Protein AF-A0A8J6ZQZ0-F1 (afdb_monomer)

Structure (mmCIF, N/CA/C/O backbone):
data_AF-A0A8J6ZQZ0-F1
#
_entry.id   AF-A0A8J6ZQZ0-F1
#
loop_
_atom_site.group_PDB
_atom_site.id
_atom_site.type_symbol
_atom_site.label_atom_id
_atom_site.label_alt_id
_atom_site.label_comp_id
_atom_site.label_asym_id
_atom_site.label_entity_id
_atom_site.label_seq_id
_atom_site.pdbx_PDB_ins_code
_atom_site.Cartn_x
_atom_site.Cartn_y
_atom_site.Cartn_z
_atom_site.occupancy
_atom_site.B_iso_or_equiv
_atom_site.auth_seq_id
_atom_site.auth_comp_id
_atom_site.auth_asym_id
_atom_site.auth_atom_id
_atom_site.pdbx_PDB_model_num
ATOM 1 N N . MET A 1 1 ? -43.007 4.436 -11.404 1.00 56.25 1 MET A N 1
ATOM 2 C CA . MET A 1 1 ? -41.575 4.526 -11.049 1.00 56.25 1 MET A CA 1
ATOM 3 C C . MET A 1 1 ? -40.938 3.211 -11.456 1.00 56.25 1 MET A C 1
ATOM 5 O O . MET A 1 1 ? -41.323 2.188 -10.909 1.00 56.25 1 MET A O 1
ATOM 9 N N . ILE A 1 2 ? -40.082 3.205 -12.479 1.00 55.28 2 ILE A N 1
ATOM 10 C CA . ILE A 1 2 ? -39.342 1.993 -12.856 1.00 55.28 2 ILE A CA 1
ATOM 11 C C . ILE A 1 2 ? -38.300 1.777 -11.750 1.00 55.28 2 ILE A C 1
ATOM 13 O O . ILE A 1 2 ? -37.573 2.728 -11.451 1.00 55.28 2 ILE A O 1
ATOM 17 N N . PRO A 1 3 ? -38.246 0.607 -11.090 1.00 63.19 3 PRO A N 1
ATOM 18 C CA . PRO A 1 3 ? -37.206 0.340 -10.110 1.00 63.19 3 PRO A CA 1
ATOM 19 C C . PRO A 1 3 ? -35.860 0.432 -10.827 1.00 63.19 3 PRO A C 1
ATOM 21 O O . PRO A 1 3 ? -35.603 -0.312 -11.770 1.00 63.19 3 PRO A O 1
ATOM 24 N N . VAL A 1 4 ? -35.033 1.397 -10.422 1.00 62.12 4 VAL A N 1
ATOM 25 C CA . VAL A 1 4 ? -33.680 1.548 -10.960 1.00 62.12 4 VAL A CA 1
ATOM 26 C C . VAL A 1 4 ? -32.935 0.251 -10.636 1.00 62.12 4 VAL A C 1
ATOM 28 O O . VAL A 1 4 ? -32.836 -0.077 -9.448 1.00 62.12 4 VAL A O 1
ATOM 31 N N . PRO A 1 5 ? -32.447 -0.509 -11.634 1.00 58.09 5 PRO A N 1
ATOM 32 C CA . PRO A 1 5 ? -31.690 -1.723 -11.377 1.00 58.09 5 PRO A CA 1
ATOM 33 C C . PRO A 1 5 ? -30.463 -1.346 -10.551 1.00 58.09 5 PRO A C 1
ATOM 35 O O . PRO A 1 5 ? -29.569 -0.651 -11.035 1.00 58.09 5 PRO A O 1
ATOM 38 N N . ARG A 1 6 ? -30.435 -1.737 -9.274 1.00 54.31 6 ARG A N 1
ATOM 39 C CA . ARG A 1 6 ? -29.227 -1.581 -8.470 1.00 54.31 6 ARG A CA 1
ATOM 40 C C . ARG A 1 6 ? -28.249 -2.621 -8.982 1.00 54.31 6 ARG A C 1
ATOM 42 O O . ARG A 1 6 ? -28.502 -3.815 -8.860 1.00 54.31 6 ARG A O 1
ATOM 49 N N . LEU A 1 7 ? -27.180 -2.151 -9.617 1.00 53.19 7 LEU A N 1
ATOM 50 C CA . LEU A 1 7 ? -26.048 -2.995 -9.952 1.00 53.19 7 LEU A CA 1
ATOM 51 C C . LEU A 1 7 ? -25.536 -3.558 -8.623 1.00 53.19 7 LEU A C 1
ATOM 53 O O . LEU A 1 7 ? -25.089 -2.793 -7.769 1.00 53.19 7 LEU A O 1
ATOM 57 N N . ASP A 1 8 ? -25.710 -4.862 -8.413 1.00 54.94 8 ASP A N 1
ATOM 58 C CA . ASP A 1 8 ? -25.235 -5.534 -7.210 1.00 54.94 8 ASP A CA 1
ATOM 59 C C . ASP A 1 8 ? -23.705 -5.565 -7.264 1.00 54.94 8 ASP A C 1
ATOM 61 O O . ASP A 1 8 ? -23.081 -6.404 -7.909 1.00 54.94 8 ASP A O 1
ATOM 65 N N . LEU A 1 9 ? -23.114 -4.527 -6.678 1.00 56.28 9 LEU A N 1
ATOM 66 C CA . LEU A 1 9 ? -21.677 -4.295 -6.610 1.00 56.28 9 LEU A CA 1
ATOM 67 C C . LEU A 1 9 ? -21.038 -5.085 -5.470 1.00 56.28 9 LEU A C 1
ATOM 69 O O . LEU A 1 9 ? -19.821 -4.992 -5.300 1.00 56.28 9 LEU A O 1
ATOM 73 N N . ALA A 1 10 ? -21.835 -5.831 -4.692 1.00 52.34 10 ALA A N 1
ATOM 74 C CA . ALA A 1 10 ? -21.324 -6.720 -3.671 1.00 52.34 10 ALA A CA 1
ATOM 75 C C . ALA A 1 10 ? -20.434 -7.762 -4.362 1.00 52.34 10 ALA A C 1
ATOM 77 O O . ALA A 1 10 ? -20.919 -8.589 -5.146 1.00 52.34 10 ALA A O 1
ATOM 78 N N . PRO A 1 11 ? -19.111 -7.745 -4.128 1.00 60.12 11 PRO A N 1
ATOM 79 C CA . PRO A 1 11 ? -18.298 -8.845 -4.587 1.00 60.12 11 PRO A CA 1
ATOM 80 C C . PRO A 1 11 ? -18.829 -10.093 -3.882 1.00 60.12 11 PRO A C 1
ATOM 82 O O . PRO A 1 11 ? -18.882 -10.136 -2.657 1.00 60.12 11 PRO A O 1
ATOM 85 N N . ASN A 1 12 ? -19.227 -11.115 -4.644 1.00 58.44 12 ASN A N 1
ATOM 86 C CA . ASN A 1 12 ? -19.644 -12.427 -4.131 1.00 58.44 12 ASN A CA 1
ATOM 87 C C . ASN A 1 12 ? -18.443 -13.187 -3.521 1.00 58.44 12 ASN A C 1
ATOM 89 O O . ASN A 1 12 ? -18.121 -14.320 -3.885 1.00 58.44 12 ASN A O 1
ATOM 93 N N . LEU A 1 13 ? -17.714 -12.531 -2.619 1.00 62.06 13 LEU A N 1
ATOM 94 C CA . LEU A 1 13 ? -16.529 -13.023 -1.955 1.00 62.06 13 LEU A CA 1
ATOM 95 C C . LEU A 1 13 ? -16.942 -13.577 -0.595 1.00 62.06 13 LEU A C 1
ATOM 97 O O . LEU A 1 13 ? -17.045 -12.862 0.393 1.00 62.06 13 LEU A O 1
ATOM 101 N N . LYS A 1 14 ? -17.159 -14.891 -0.542 1.00 62.16 14 LYS A N 1
ATOM 102 C CA . LYS A 1 14 ? -17.440 -15.615 0.71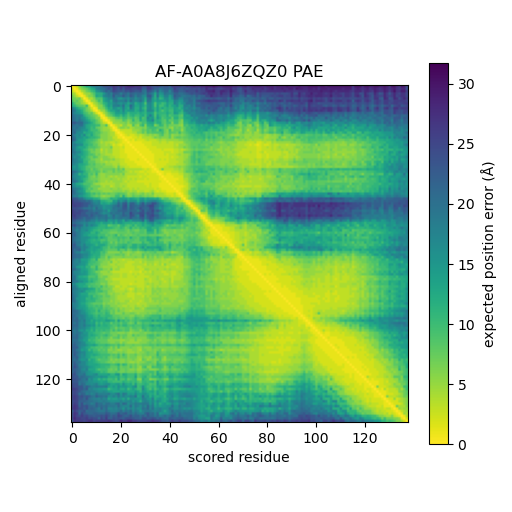0 1.00 62.16 14 LYS A CA 1
ATOM 103 C C . LYS A 1 14 ? -16.178 -15.895 1.541 1.00 62.16 14 LYS A C 1
ATOM 105 O O . LYS A 1 14 ? -16.240 -16.620 2.527 1.00 62.16 14 LYS A O 1
ATOM 110 N N . ARG A 1 15 ? -15.017 -15.396 1.104 1.00 66.38 15 ARG A N 1
ATOM 111 C CA . ARG A 1 15 ? -13.696 -15.717 1.656 1.00 66.38 15 ARG A CA 1
ATOM 112 C C . ARG A 1 15 ? -12.878 -14.446 1.843 1.00 66.38 15 ARG A C 1
ATOM 114 O O . ARG A 1 15 ? -12.900 -13.577 0.976 1.00 66.38 15 ARG A O 1
ATOM 121 N N . LEU A 1 16 ? -12.105 -14.405 2.925 1.00 65.56 16 LEU A N 1
ATOM 122 C CA . LEU A 1 16 ? -11.082 -13.390 3.171 1.00 65.56 16 LEU A CA 1
ATOM 123 C C . LEU A 1 16 ? -10.089 -13.320 1.996 1.00 65.56 16 LEU A C 1
ATOM 125 O O . LEU A 1 16 ? -9.684 -14.362 1.462 1.00 65.56 16 LEU A O 1
ATOM 129 N N . LEU A 1 17 ? -9.696 -12.106 1.592 1.00 71.62 17 LEU A N 1
ATOM 130 C CA . LEU A 1 17 ? -8.633 -11.893 0.603 1.00 71.62 17 LEU A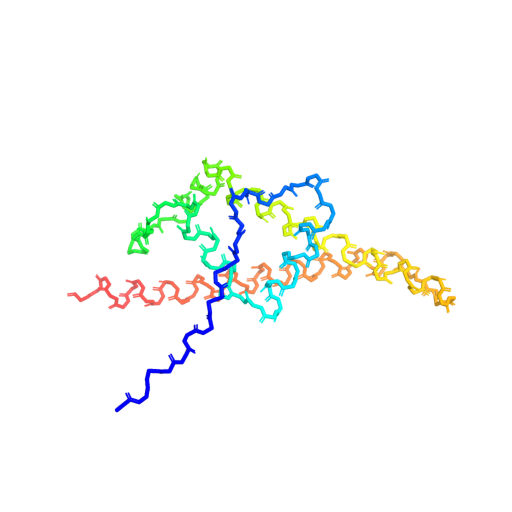 CA 1
ATOM 131 C C . LEU A 1 17 ? -7.345 -12.526 1.117 1.00 71.62 17 LEU A C 1
ATOM 133 O O . LEU A 1 17 ? -6.883 -12.145 2.182 1.00 71.62 17 LEU A O 1
ATOM 137 N N . SER A 1 18 ? -6.741 -13.459 0.382 1.00 77.75 18 SER A N 1
ATOM 138 C CA . SER A 1 18 ? -5.547 -14.170 0.848 1.00 77.75 18 SER A CA 1
ATOM 139 C C . SER A 1 18 ? -4.266 -13.404 0.516 1.00 77.75 18 SER A C 1
ATOM 141 O O . SER A 1 18 ? -4.063 -13.000 -0.625 1.00 77.75 18 SER A O 1
ATOM 143 N N . VAL A 1 19 ? -3.353 -13.273 1.486 1.00 72.62 19 VAL A N 1
ATOM 144 C CA . VAL A 1 19 ? -1.990 -12.737 1.256 1.00 72.62 19 VAL A CA 1
ATOM 145 C C . VAL A 1 19 ? -1.178 -13.653 0.332 1.00 72.62 19 VAL A C 1
ATOM 147 O O . VAL A 1 19 ? -0.272 -13.217 -0.357 1.00 72.62 19 VAL A O 1
ATOM 150 N N . TRP A 1 20 ? -1.508 -14.940 0.275 1.00 74.88 20 TRP A N 1
ATOM 151 C CA . TRP A 1 20 ? -0.733 -15.918 -0.491 1.00 74.88 20 TRP A CA 1
ATOM 152 C C . TRP A 1 20 ? -1.173 -16.050 -1.951 1.00 74.88 20 TRP A C 1
ATOM 154 O O . TRP A 1 20 ? -0.534 -16.762 -2.721 1.00 74.88 20 TRP A O 1
ATOM 164 N N . ASN A 1 21 ? -2.264 -15.389 -2.347 1.00 82.62 21 ASN A N 1
ATOM 165 C CA . ASN A 1 21 ? -2.797 -15.485 -3.700 1.00 82.62 21 ASN A CA 1
ATOM 166 C C . ASN A 1 21 ? -2.492 -14.206 -4.505 1.00 82.62 21 ASN A C 1
ATOM 168 O O . ASN A 1 21 ? -3.100 -13.170 -4.230 1.00 82.62 21 ASN A O 1
ATOM 172 N N . PRO A 1 22 ? -1.634 -14.257 -5.543 1.00 80.31 22 PRO A N 1
ATOM 173 C CA . PRO A 1 22 ? -1.277 -13.082 -6.343 1.00 80.31 22 PRO A CA 1
ATOM 174 C C . PRO A 1 22 ? -2.488 -12.433 -7.041 1.00 80.31 22 PRO A C 1
ATOM 176 O O . PRO A 1 22 ? -2.528 -11.215 -7.206 1.00 80.31 22 PRO A O 1
ATOM 179 N N . PHE A 1 23 ? -3.521 -13.208 -7.392 1.00 84.06 23 PHE A N 1
ATOM 180 C CA . PHE A 1 23 ? -4.738 -12.668 -8.011 1.00 84.06 23 PHE A CA 1
ATOM 181 C C . PHE A 1 23 ? -5.565 -11.796 -7.060 1.00 84.06 23 PHE A C 1
ATOM 183 O O . PHE A 1 23 ? -6.266 -10.890 -7.515 1.00 84.06 23 PHE A O 1
ATOM 190 N N . ASP A 1 24 ? -5.470 -12.033 -5.749 1.00 85.69 24 ASP A N 1
ATOM 191 C CA . ASP A 1 24 ? -6.191 -11.226 -4.762 1.00 85.69 24 ASP A CA 1
ATOM 192 C C . ASP A 1 24 ? -5.600 -9.807 -4.681 1.00 85.69 24 ASP A C 1
ATOM 194 O O . ASP A 1 24 ? -6.341 -8.850 -4.470 1.00 85.69 24 ASP A O 1
ATOM 198 N N . TYR A 1 25 ? -4.306 -9.637 -4.975 1.00 85.38 25 TYR A N 1
ATOM 199 C CA . TYR A 1 25 ? -3.665 -8.323 -5.089 1.00 85.38 25 TYR A CA 1
ATOM 200 C C . TYR A 1 25 ? -4.098 -7.555 -6.339 1.00 85.38 25 TYR A C 1
ATOM 202 O O . TYR A 1 25 ? -4.369 -6.359 -6.257 1.00 85.38 25 TYR A O 1
ATOM 210 N N . LEU A 1 26 ? -4.223 -8.232 -7.486 1.00 86.50 26 LEU A N 1
ATOM 211 C CA . LEU A 1 26 ? -4.762 -7.620 -8.708 1.00 86.50 26 LEU A CA 1
ATOM 212 C C . LEU A 1 26 ? -6.214 -7.180 -8.511 1.00 86.50 26 LEU A C 1
ATOM 214 O O . LEU A 1 26 ? -6.604 -6.096 -8.942 1.00 86.50 26 LEU A O 1
ATOM 218 N N . ARG A 1 27 ? -7.009 -8.000 -7.816 1.00 86.44 27 ARG A N 1
ATOM 219 C CA . ARG A 1 27 ? -8.383 -7.654 -7.448 1.00 86.44 27 ARG A CA 1
ATOM 220 C C . ARG A 1 27 ? -8.431 -6.468 -6.487 1.00 86.44 27 ARG A C 1
ATOM 222 O O . ARG A 1 27 ? -9.268 -5.594 -6.683 1.00 86.44 27 ARG A O 1
ATOM 229 N N . LEU A 1 28 ? -7.551 -6.418 -5.485 1.00 86.62 28 LEU A N 1
ATOM 230 C CA . LEU A 1 28 ? -7.469 -5.283 -4.564 1.00 86.62 28 LEU A CA 1
ATOM 231 C C . LEU A 1 28 ? -7.111 -3.995 -5.317 1.00 86.62 28 LEU A C 1
ATOM 233 O O . LEU A 1 28 ? -7.785 -2.984 -5.145 1.00 86.62 28 LEU A O 1
ATOM 237 N N . LEU A 1 29 ? -6.115 -4.054 -6.205 1.00 85.81 29 LEU A N 1
ATOM 238 C CA . LEU A 1 29 ? -5.743 -2.939 -7.076 1.00 85.81 29 LEU A CA 1
ATOM 239 C C . LEU A 1 29 ? -6.946 -2.480 -7.916 1.00 85.81 29 LEU A C 1
ATOM 241 O O . LEU A 1 29 ? -7.280 -1.298 -7.950 1.00 85.81 29 LEU A O 1
ATOM 245 N N . TYR A 1 30 ? -7.652 -3.427 -8.530 1.00 84.38 30 TYR A N 1
ATOM 246 C CA . TYR A 1 30 ? -8.859 -3.158 -9.305 1.00 84.38 30 TYR A CA 1
ATOM 247 C C . TYR A 1 30 ? -9.971 -2.502 -8.472 1.00 84.38 30 TYR A C 1
ATOM 249 O O . TYR A 1 30 ? -10.580 -1.531 -8.922 1.00 84.38 30 TYR A O 1
ATOM 257 N N . TRP A 1 31 ? -10.224 -2.976 -7.251 1.00 86.06 31 TRP A N 1
ATOM 258 C CA . TRP A 1 31 ? -11.204 -2.361 -6.354 1.00 86.06 31 TRP A CA 1
ATOM 259 C C . TRP A 1 31 ? -10.807 -0.946 -5.953 1.00 86.06 31 TRP A C 1
ATOM 261 O O . TRP A 1 31 ? -11.658 -0.065 -5.958 1.00 86.06 31 TRP A O 1
ATOM 271 N N . VAL A 1 32 ? -9.531 -0.695 -5.667 1.00 85.31 32 VAL A N 1
ATOM 272 C CA . VAL A 1 32 ? -9.059 0.645 -5.298 1.00 85.31 32 VAL A CA 1
ATOM 273 C C . VAL A 1 32 ? -9.275 1.653 -6.434 1.00 85.31 32 VAL A C 1
ATOM 275 O O . VAL A 1 32 ? -9.727 2.764 -6.168 1.00 85.31 32 VAL A O 1
ATOM 278 N N . PHE A 1 33 ? -9.006 1.275 -7.689 1.00 84.69 33 PHE A N 1
ATOM 279 C CA . PHE A 1 33 ? -9.088 2.206 -8.823 1.00 84.69 33 PHE A CA 1
ATOM 280 C C . PHE A 1 33 ? -10.469 2.305 -9.474 1.00 84.69 33 PHE A C 1
ATOM 282 O O . PHE A 1 33 ? -10.893 3.400 -9.836 1.00 84.69 33 PHE A O 1
ATOM 289 N N . PHE A 1 34 ? -11.170 1.185 -9.646 1.00 82.25 34 PHE A N 1
ATOM 290 C CA . PHE A 1 34 ? -12.389 1.133 -10.461 1.00 82.25 34 PHE A CA 1
ATOM 291 C C . PHE A 1 34 ? -13.659 0.949 -9.627 1.00 82.25 34 PHE A C 1
ATOM 293 O O . PHE A 1 34 ? -14.728 1.394 -10.038 1.00 82.25 34 PHE A O 1
ATOM 300 N N . PHE A 1 35 ? -13.559 0.319 -8.450 1.00 82.88 35 PHE A N 1
ATOM 301 C CA . PHE A 1 35 ? -14.718 -0.044 -7.626 1.00 82.88 35 PHE A CA 1
ATOM 302 C C . PHE A 1 35 ? -14.474 0.171 -6.124 1.00 82.88 35 PHE A C 1
ATOM 304 O O . PHE A 1 35 ? -14.537 -0.783 -5.342 1.00 82.88 35 PHE A O 1
ATOM 311 N N . PRO A 1 36 ? -14.253 1.422 -5.675 1.00 76.19 36 PRO A N 1
ATOM 312 C CA . PRO A 1 36 ? -13.932 1.709 -4.273 1.00 76.19 36 PRO A CA 1
ATOM 313 C C . PRO A 1 36 ? -15.070 1.325 -3.312 1.00 76.19 36 PRO A C 1
ATOM 315 O O . PRO A 1 36 ? -14.848 1.085 -2.126 1.00 76.19 36 PRO A O 1
ATOM 318 N N . GLN A 1 37 ? -16.299 1.223 -3.824 1.00 77.94 37 GLN A N 1
ATOM 319 C CA . GLN A 1 37 ? -17.467 0.766 -3.073 1.00 77.94 37 GLN A CA 1
ATOM 320 C C . GLN A 1 37 ? -17.357 -0.707 -2.648 1.00 77.94 37 GLN A C 1
ATOM 322 O O . GLN A 1 37 ? -17.805 -1.048 -1.557 1.00 77.94 37 GLN A O 1
ATOM 327 N N . ALA A 1 38 ? -16.705 -1.562 -3.446 1.00 81.62 38 ALA A N 1
ATOM 328 C CA . ALA A 1 38 ? -16.492 -2.970 -3.104 1.00 81.62 38 ALA A CA 1
ATOM 329 C C . ALA A 1 38 ? -15.517 -3.128 -1.930 1.00 81.62 38 ALA A C 1
ATOM 331 O O . ALA A 1 38 ? -15.712 -3.989 -1.076 1.00 81.62 38 ALA A O 1
ATOM 332 N N . LEU A 1 39 ? -14.502 -2.257 -1.854 1.00 78.56 39 LEU A N 1
ATOM 333 C CA . LEU A 1 39 ? -13.573 -2.225 -0.727 1.00 78.56 39 LEU A CA 1
ATOM 334 C C . LEU A 1 39 ? -14.291 -1.810 0.564 1.00 78.56 39 LEU A C 1
ATOM 336 O O . LEU A 1 39 ? -14.111 -2.461 1.587 1.00 78.56 39 LEU A O 1
ATOM 340 N N . ARG A 1 40 ? -15.144 -0.775 0.505 1.00 76.25 40 ARG A N 1
ATOM 341 C CA . ARG A 1 40 ? -15.960 -0.351 1.657 1.00 76.25 40 ARG A CA 1
ATOM 342 C C . ARG A 1 40 ? -16.913 -1.450 2.115 1.00 76.25 40 ARG A C 1
ATOM 344 O O . ARG A 1 40 ? -16.966 -1.731 3.302 1.00 76.25 40 ARG A O 1
ATOM 351 N N . TRP A 1 41 ? -17.603 -2.100 1.178 1.00 79.69 41 TRP A N 1
ATOM 352 C CA . TRP A 1 41 ? -18.485 -3.226 1.486 1.00 79.69 41 TRP A CA 1
ATOM 353 C C . TRP A 1 41 ? -17.728 -4.396 2.125 1.00 79.69 41 TRP A C 1
ATOM 355 O O . TRP A 1 41 ? -18.214 -4.988 3.083 1.00 79.69 41 TRP A O 1
ATOM 365 N N . TYR A 1 42 ? -16.531 -4.720 1.621 1.00 77.44 42 TYR A N 1
ATOM 366 C CA . TYR A 1 42 ? -15.698 -5.789 2.174 1.00 77.44 42 TYR A CA 1
ATOM 367 C C . TYR A 1 42 ? -15.267 -5.464 3.606 1.00 77.44 42 TYR A C 1
ATOM 369 O O . TYR A 1 42 ? -15.399 -6.305 4.487 1.00 77.44 42 TYR A O 1
ATOM 377 N N . VAL A 1 43 ? -14.791 -4.244 3.853 1.00 76.88 43 VAL A N 1
ATOM 378 C CA . VAL A 1 43 ? -14.426 -3.805 5.204 1.00 76.88 43 VAL A CA 1
ATOM 379 C C . VAL A 1 43 ? -15.643 -3.894 6.132 1.00 76.88 43 VAL A C 1
ATOM 381 O O . VAL A 1 43 ? -15.578 -4.610 7.118 1.00 76.88 43 VAL A O 1
ATOM 384 N N . ASP A 1 44 ? -16.785 -3.325 5.752 1.00 74.69 44 ASP A N 1
ATOM 385 C CA . ASP A 1 44 ? -18.007 -3.307 6.575 1.00 74.69 44 ASP A CA 1
ATOM 386 C C . ASP A 1 44 ? -18.573 -4.714 6.875 1.00 74.69 44 ASP A C 1
ATOM 388 O O . ASP A 1 44 ? -18.951 -5.033 8.004 1.00 74.69 44 ASP A O 1
ATOM 392 N N . THR A 1 45 ? -18.558 -5.609 5.882 1.00 72.62 45 THR A N 1
ATOM 393 C CA . THR A 1 45 ? -19.076 -6.985 6.013 1.00 72.62 45 THR A CA 1
ATOM 394 C C . THR A 1 45 ? -18.229 -7.845 6.949 1.00 72.62 45 THR A C 1
ATOM 396 O O . THR A 1 45 ? -18.750 -8.738 7.618 1.00 72.62 45 THR A O 1
ATOM 399 N N . PHE A 1 46 ? -16.918 -7.610 6.981 1.00 67.56 46 PHE A N 1
ATOM 400 C CA . PHE A 1 46 ? -15.970 -8.439 7.718 1.00 67.56 46 PHE A CA 1
ATOM 401 C C . PHE A 1 46 ? -15.491 -7.809 9.039 1.00 67.56 46 PHE A C 1
ATOM 403 O O . PHE A 1 46 ? -15.052 -8.541 9.923 1.00 67.56 46 PHE A O 1
ATOM 410 N N . GLU A 1 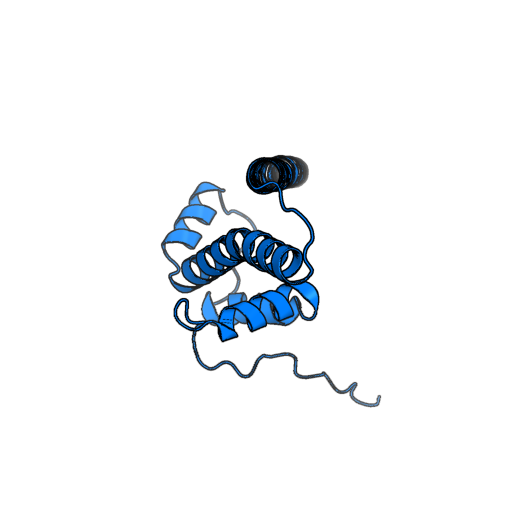47 ? -15.580 -6.487 9.191 1.00 63.72 47 GLU A N 1
ATOM 411 C CA . GLU A 1 47 ? -15.235 -5.737 10.411 1.00 63.72 47 GLU A CA 1
ATOM 412 C C . GLU A 1 47 ? -16.367 -5.766 11.451 1.00 63.72 47 GLU A C 1
ATOM 414 O O . GLU A 1 47 ? -16.122 -5.539 12.630 1.00 63.72 47 GLU A O 1
ATOM 419 N N . GLY A 1 48 ? -17.578 -6.165 11.043 1.00 54.94 48 GLY A N 1
ATOM 420 C CA . GLY A 1 48 ? -18.670 -6.447 11.966 1.00 54.94 48 GLY A CA 1
ATOM 421 C C . GLY A 1 48 ? -19.316 -5.186 12.532 1.00 54.94 48 GLY A C 1
ATOM 422 O O . GLY A 1 48 ? -19.274 -4.972 13.735 1.00 54.94 48 GLY A O 1
ATOM 423 N N . GLY A 1 49 ? -19.990 -4.423 11.665 1.00 56.00 49 GLY A N 1
ATOM 424 C CA . GLY A 1 49 ? -21.034 -3.464 12.034 1.00 56.00 49 GLY A CA 1
ATOM 425 C C . GLY A 1 49 ? -20.543 -2.129 12.602 1.00 56.00 49 GLY A C 1
ATOM 426 O O . GLY A 1 49 ? -19.981 -2.079 13.686 1.00 56.00 49 GLY A O 1
ATOM 427 N N . TYR A 1 50 ? -20.842 -1.052 11.863 1.00 53.56 50 TYR A N 1
ATOM 428 C CA . TYR A 1 50 ? -20.803 0.365 12.256 1.00 53.56 50 TYR A CA 1
ATOM 429 C C . TYR A 1 50 ? -19.862 0.702 13.419 1.00 53.56 50 TYR A C 1
ATOM 431 O O . TYR A 1 50 ? -20.268 0.823 14.576 1.00 53.56 50 TYR A O 1
ATOM 439 N N . ILE A 1 51 ? -18.605 0.968 13.070 1.00 53.94 51 ILE A N 1
ATOM 440 C CA . ILE A 1 51 ? -17.714 1.744 13.925 1.00 53.94 51 ILE A CA 1
ATOM 441 C C . ILE A 1 51 ? -18.399 3.089 14.192 1.00 53.94 51 ILE A C 1
ATOM 443 O O . ILE A 1 51 ? -18.606 3.882 13.273 1.00 53.94 51 ILE A O 1
ATOM 447 N N . SER A 1 52 ? -18.782 3.339 15.445 1.00 55.53 52 SER A N 1
ATOM 448 C CA . SER A 1 52 ? -19.232 4.657 15.887 1.00 55.53 52 SER A CA 1
ATOM 449 C C . SER A 1 52 ? -18.044 5.615 15.778 1.00 55.53 52 SER A C 1
ATOM 451 O O . SER A 1 52 ? -17.189 5.668 16.657 1.00 55.53 52 SER A O 1
ATOM 453 N N . GLU A 1 53 ? -17.954 6.345 14.662 1.00 56.47 53 GLU A N 1
ATOM 454 C CA . GLU A 1 53 ? -16.871 7.298 14.367 1.00 56.47 53 GLU A CA 1
ATOM 455 C C . GLU A 1 53 ? -16.803 8.478 15.357 1.00 56.47 53 GLU A C 1
ATOM 457 O O . GLU A 1 53 ? -15.860 9.264 15.300 1.00 56.47 53 GLU A O 1
ATOM 462 N N . GLY A 1 54 ? -17.777 8.605 16.265 1.00 57.19 54 GLY A N 1
ATOM 463 C CA . GLY A 1 54 ? -17.955 9.776 17.121 1.00 57.19 54 GLY A CA 1
ATOM 464 C C . GLY A 1 54 ? -16.878 10.005 18.185 1.00 57.19 54 GLY A C 1
ATOM 465 O O . GLY A 1 54 ? -16.692 11.150 18.579 1.00 57.19 54 GLY A O 1
ATOM 466 N N . GLU A 1 55 ? -16.156 8.974 18.645 1.00 57.06 55 GLU A N 1
ATOM 467 C CA . GLU A 1 55 ? -15.286 9.105 19.835 1.00 57.06 55 GLU A CA 1
ATOM 468 C C . GLU A 1 55 ? -13.948 8.344 19.759 1.00 57.06 55 GLU A C 1
ATOM 470 O O . GLU A 1 55 ? -13.260 8.210 20.766 1.00 57.06 55 GLU A O 1
ATOM 475 N N . MET A 1 56 ? -13.529 7.851 18.588 1.00 63.88 56 MET A N 1
ATOM 476 C CA . MET A 1 56 ? -12.320 7.018 18.508 1.00 63.88 56 MET A CA 1
ATOM 477 C C . MET A 1 56 ? -11.019 7.824 18.553 1.00 63.88 56 MET A C 1
ATOM 479 O O . MET A 1 56 ? -10.713 8.621 17.658 1.00 63.88 56 MET A O 1
ATOM 483 N N . ASN A 1 57 ? -10.186 7.536 19.549 1.00 73.94 57 ASN A N 1
ATOM 484 C CA . ASN A 1 57 ? -8.825 8.050 19.624 1.00 73.94 57 ASN A CA 1
ATOM 485 C C . ASN A 1 57 ? -7.943 7.370 18.555 1.00 73.94 57 ASN A C 1
ATOM 487 O O . ASN A 1 57 ? -8.121 6.199 18.217 1.00 73.94 57 ASN A O 1
ATOM 491 N N . TRP A 1 58 ? -6.935 8.068 18.023 1.00 64.50 58 TRP A N 1
ATOM 492 C CA . TRP A 1 58 ? -6.003 7.502 17.032 1.00 64.50 58 TRP A CA 1
ATOM 493 C C . TRP A 1 58 ? -5.321 6.216 17.528 1.00 64.50 58 TRP A C 1
ATOM 495 O O . TRP A 1 58 ? -5.035 5.317 16.738 1.00 64.50 58 TRP A O 1
ATOM 505 N N . ARG A 1 59 ? -5.108 6.103 18.845 1.00 75.25 59 ARG A N 1
ATOM 506 C CA . ARG A 1 59 ? -4.603 4.881 19.489 1.00 75.25 59 ARG A CA 1
ATOM 507 C C . ARG A 1 59 ? -5.582 3.714 19.381 1.00 75.25 59 ARG A C 1
ATOM 509 O O . ARG A 1 59 ? -5.167 2.630 18.998 1.00 75.25 59 ARG A O 1
ATOM 516 N N . GLU A 1 60 ? -6.865 3.956 19.621 1.00 74.75 60 GLU A N 1
ATOM 517 C CA . GLU A 1 60 ? -7.920 2.941 19.514 1.00 74.75 60 GLU A CA 1
ATOM 518 C C . GLU A 1 60 ? -8.101 2.497 18.059 1.00 74.75 60 GLU A C 1
ATOM 520 O O . GLU A 1 60 ? -8.247 1.308 17.795 1.00 74.75 60 GLU A O 1
ATOM 525 N N . ARG A 1 61 ? -7.965 3.414 17.085 1.00 73.38 61 ARG A N 1
ATOM 526 C CA . ARG A 1 61 ? -7.876 3.046 15.656 1.00 73.38 61 ARG A CA 1
ATOM 527 C C . ARG A 1 61 ? -6.728 2.074 15.374 1.00 73.38 61 ARG A C 1
ATOM 529 O O . ARG A 1 61 ? -6.921 1.124 14.620 1.00 73.38 61 ARG A O 1
ATOM 536 N N . TRP A 1 62 ? -5.547 2.298 15.951 1.00 72.19 62 TRP A N 1
ATOM 537 C CA . TRP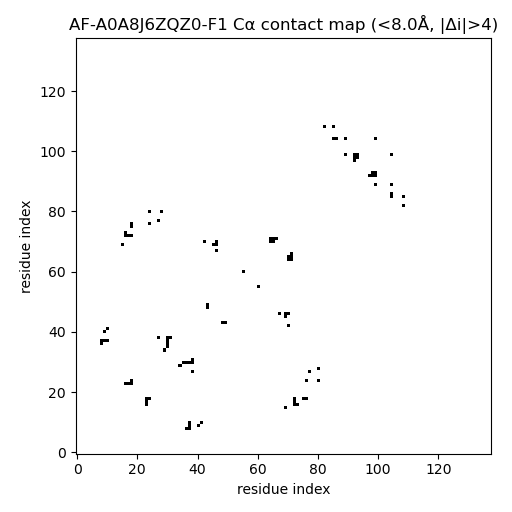 A 1 62 ? -4.413 1.376 15.803 1.00 72.19 62 TRP A CA 1
ATOM 538 C C . TRP A 1 62 ? -4.636 0.039 16.501 1.00 72.19 62 TRP A C 1
ATOM 540 O O . TRP A 1 62 ? -4.248 -0.999 15.967 1.00 72.19 62 TRP A O 1
ATOM 550 N N . GLU A 1 63 ? -5.261 0.048 17.672 1.00 76.00 63 GLU A N 1
ATOM 551 C CA . GLU A 1 63 ? -5.591 -1.172 18.406 1.00 76.00 63 GLU A CA 1
ATOM 552 C C . GLU A 1 63 ? -6.617 -2.014 17.643 1.00 76.00 63 GLU A C 1
ATOM 554 O O . GLU A 1 63 ? -6.388 -3.208 17.455 1.00 76.00 63 GLU A O 1
ATOM 559 N N . LEU A 1 64 ? -7.654 -1.393 17.075 1.00 71.75 64 LEU A N 1
ATOM 560 C CA . LEU A 1 64 ? -8.626 -2.056 16.200 1.00 71.75 64 LEU A CA 1
ATOM 561 C C . LEU A 1 64 ? -7.968 -2.621 14.936 1.00 71.75 64 LEU A C 1
ATOM 563 O O . LEU A 1 64 ? -8.211 -3.775 14.579 1.00 71.75 64 LEU A O 1
ATOM 567 N N . LEU A 1 65 ? -7.054 -1.865 14.317 1.00 71.94 65 LEU A N 1
ATOM 568 C CA . LEU A 1 65 ? -6.261 -2.336 13.176 1.00 71.94 65 LEU A CA 1
ATOM 569 C C . LEU A 1 65 ? -5.421 -3.577 13.511 1.00 71.94 65 LEU A C 1
ATOM 571 O O . LEU A 1 65 ? -5.261 -4.458 12.667 1.00 71.94 65 LEU A O 1
ATOM 575 N N . LEU A 1 66 ? -4.859 -3.654 14.720 1.00 69.69 66 LEU A N 1
ATOM 576 C CA . LEU A 1 66 ? -4.046 -4.791 15.164 1.00 69.69 66 LEU A CA 1
ATOM 577 C C . LEU A 1 66 ? -4.899 -5.994 15.588 1.00 69.69 66 LEU A C 1
ATOM 579 O O . LEU A 1 66 ? -4.496 -7.141 15.344 1.00 69.69 66 LEU A O 1
ATOM 583 N N . GLN A 1 67 ? -6.054 -5.729 16.200 1.00 73.50 67 GLN A N 1
ATOM 584 C CA . GLN A 1 67 ? -6.992 -6.718 16.724 1.00 73.50 67 GLN A CA 1
ATOM 585 C C . GLN A 1 67 ? -7.769 -7.412 15.597 1.00 73.50 67 GLN A C 1
ATOM 587 O O . GLN A 1 67 ? -7.948 -8.633 15.621 1.00 73.50 67 GLN A O 1
ATOM 592 N N . ASN A 1 68 ? -8.140 -6.668 14.553 1.00 73.75 68 ASN A N 1
ATOM 593 C CA . ASN A 1 68 ? -8.850 -7.196 13.397 1.00 73.75 68 ASN A CA 1
ATOM 594 C C . ASN A 1 68 ? -7.873 -7.808 12.388 1.00 73.75 68 ASN A C 1
ATOM 596 O O . ASN A 1 68 ? -7.254 -7.122 11.571 1.00 73.75 68 ASN A O 1
ATOM 600 N N . ALA A 1 69 ? -7.781 -9.141 12.384 1.00 72.56 69 ALA A N 1
ATOM 601 C CA . ALA A 1 69 ? -6.928 -9.883 11.452 1.00 72.56 69 ALA A CA 1
ATOM 602 C C . ALA A 1 69 ? -7.188 -9.524 9.973 1.00 72.56 69 ALA A C 1
ATOM 604 O O . ALA A 1 69 ? -6.263 -9.548 9.164 1.00 72.56 69 ALA A O 1
ATOM 605 N N . ILE A 1 70 ? -8.424 -9.148 9.639 1.00 73.94 70 ILE A N 1
ATOM 606 C CA . ILE A 1 70 ? -8.900 -8.862 8.281 1.00 73.94 70 ILE A CA 1
ATOM 607 C C . ILE A 1 70 ? -8.411 -7.494 7.795 1.00 73.94 70 ILE A C 1
ATOM 609 O O . ILE A 1 70 ? -7.890 -7.374 6.686 1.00 73.94 70 ILE A O 1
ATOM 613 N N . GLN A 1 71 ? -8.521 -6.473 8.644 1.00 77.62 71 GLN A N 1
ATOM 614 C CA . GLN A 1 71 ? -8.055 -5.119 8.350 1.00 77.62 71 GLN A CA 1
ATOM 615 C C . GLN A 1 71 ? -6.527 -5.076 8.294 1.00 77.62 71 GLN A C 1
ATOM 617 O O . GLN A 1 71 ? -5.949 -4.518 7.360 1.00 77.62 71 GLN A O 1
ATOM 622 N N . ARG A 1 72 ? -5.867 -5.778 9.222 1.00 77.44 72 ARG A N 1
ATOM 623 C CA . ARG A 1 72 ? -4.419 -5.999 9.198 1.00 77.44 72 ARG A CA 1
ATOM 624 C C . ARG A 1 72 ? -3.964 -6.672 7.902 1.00 77.44 72 ARG A C 1
ATOM 626 O O . ARG A 1 72 ? -2.960 -6.280 7.315 1.00 77.44 72 ARG A O 1
ATOM 633 N N . GLN A 1 73 ? -4.699 -7.683 7.447 1.00 82.31 73 GLN A N 1
ATOM 634 C CA . GLN A 1 73 ? -4.399 -8.408 6.216 1.00 82.31 73 GLN A CA 1
ATOM 635 C C . GLN A 1 73 ? -4.536 -7.520 4.976 1.00 82.31 73 GLN A C 1
ATOM 637 O O . GLN A 1 73 ? -3.616 -7.492 4.160 1.00 82.31 73 GLN A O 1
ATOM 642 N N . LEU A 1 74 ? -5.615 -6.742 4.870 1.00 83.69 74 LEU A N 1
ATOM 643 C CA . LEU A 1 74 ? -5.779 -5.741 3.810 1.00 83.69 74 LEU A CA 1
ATOM 644 C C . LEU A 1 74 ? -4.673 -4.683 3.838 1.00 83.69 74 LEU A C 1
ATOM 646 O O . LEU A 1 74 ? -4.145 -4.316 2.790 1.00 83.69 74 LEU A O 1
ATOM 650 N N . PHE A 1 75 ? -4.300 -4.211 5.028 1.00 84.00 75 PHE A N 1
ATOM 651 C CA . PHE A 1 75 ? -3.228 -3.237 5.204 1.00 84.00 75 PHE A CA 1
ATOM 652 C C . PHE A 1 75 ? -1.888 -3.781 4.696 1.00 84.00 75 PHE A C 1
ATOM 654 O O . PHE A 1 75 ? -1.220 -3.128 3.894 1.00 84.00 75 PHE A O 1
ATOM 661 N N . PHE A 1 76 ? -1.527 -5.010 5.079 1.00 85.38 76 PHE A N 1
ATOM 662 C CA . PHE A 1 76 ? -0.335 -5.670 4.546 1.00 85.38 76 PHE A CA 1
ATOM 663 C C . PHE A 1 76 ? -0.424 -5.900 3.037 1.00 85.38 76 PHE A C 1
ATOM 665 O O . PHE A 1 76 ? 0.572 -5.715 2.340 1.00 85.38 76 PHE A O 1
ATOM 672 N N . GLN A 1 77 ? -1.598 -6.254 2.508 1.00 86.69 77 GLN A N 1
ATOM 673 C CA . GLN A 1 77 ? -1.774 -6.404 1.065 1.00 86.69 77 GLN A CA 1
ATOM 674 C C . GLN A 1 77 ? -1.555 -5.086 0.31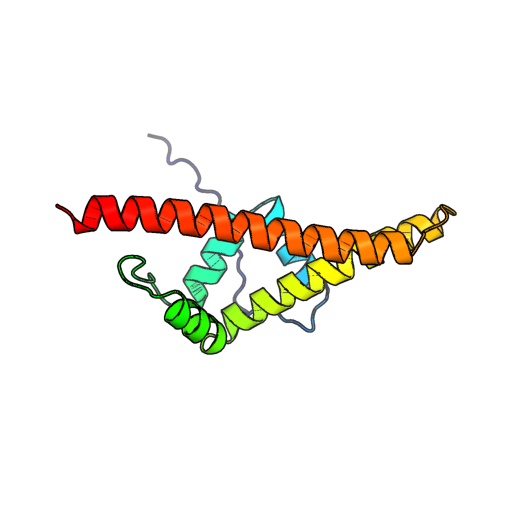6 1.00 86.69 77 GLN A C 1
ATOM 676 O O . GLN A 1 77 ? -0.872 -5.073 -0.710 1.00 86.69 77 GLN A O 1
ATOM 681 N N . GLY A 1 78 ? -2.075 -3.982 0.854 1.00 87.81 78 GLY A N 1
ATOM 682 C CA . GLY A 1 78 ? -1.841 -2.637 0.338 1.00 87.81 78 GLY A CA 1
ATOM 683 C C . GLY A 1 78 ? -0.364 -2.245 0.390 1.00 87.81 78 GLY A C 1
ATOM 684 O O . GLY A 1 78 ? 0.179 -1.801 -0.618 1.00 87.81 78 GLY A O 1
ATOM 685 N N . LEU A 1 79 ? 0.319 -2.476 1.517 1.00 87.19 79 LEU A N 1
ATOM 686 C CA . LEU A 1 79 ? 1.759 -2.212 1.646 1.00 87.19 79 LEU A CA 1
ATOM 687 C C . LEU A 1 79 ? 2.588 -3.001 0.632 1.00 87.19 79 LEU A C 1
ATOM 689 O O . LEU A 1 79 ? 3.455 -2.437 -0.035 1.00 87.19 79 LEU A O 1
ATOM 693 N N . VAL A 1 80 ? 2.304 -4.295 0.482 1.00 90.06 80 VAL A N 1
ATOM 694 C CA . VAL A 1 80 ? 2.983 -5.139 -0.507 1.00 90.06 80 VAL A CA 1
ATOM 695 C C . VAL A 1 80 ? 2.736 -4.604 -1.915 1.00 90.06 80 VAL A C 1
ATOM 697 O O . VAL A 1 80 ? 3.687 -4.489 -2.678 1.00 90.06 80 VAL A O 1
ATOM 700 N N . LEU A 1 81 ? 1.510 -4.198 -2.258 1.00 89.62 81 LEU A N 1
ATOM 701 C CA . LEU A 1 81 ? 1.225 -3.597 -3.565 1.00 89.62 81 LEU A CA 1
ATOM 702 C C . LEU A 1 81 ? 2.011 -2.315 -3.813 1.00 89.62 81 LEU A C 1
ATOM 704 O O . LEU A 1 81 ? 2.549 -2.147 -4.906 1.00 89.62 81 LEU A O 1
ATOM 708 N N . ILE A 1 82 ? 2.108 -1.436 -2.817 1.00 86.69 82 ILE A N 1
ATOM 709 C CA . ILE A 1 82 ? 2.859 -0.178 -2.926 1.00 86.69 82 ILE A CA 1
ATOM 710 C C . ILE A 1 82 ? 4.337 -0.448 -3.223 1.00 86.69 82 ILE A C 1
ATOM 712 O O . ILE A 1 82 ? 4.944 0.284 -3.998 1.00 86.69 82 ILE A O 1
ATOM 716 N N . LEU A 1 83 ? 4.911 -1.505 -2.646 1.00 89.06 83 LEU A N 1
ATOM 717 C CA . LEU A 1 83 ? 6.311 -1.863 -2.870 1.00 89.06 83 LEU A CA 1
ATOM 718 C C . LEU A 1 83 ? 6.526 -2.639 -4.173 1.00 89.06 83 LEU A C 1
ATOM 720 O O . LEU A 1 83 ? 7.489 -2.390 -4.893 1.00 89.06 83 LEU A O 1
ATOM 724 N N . VAL A 1 84 ? 5.628 -3.569 -4.494 1.00 90.50 84 VAL A N 1
ATOM 725 C CA . VAL A 1 84 ? 5.762 -4.459 -5.653 1.00 90.50 84 VAL A CA 1
ATOM 726 C C . VAL A 1 84 ? 5.473 -3.721 -6.957 1.00 90.50 84 VAL A C 1
ATOM 728 O O . VAL A 1 84 ? 6.203 -3.911 -7.922 1.00 90.50 84 VAL A O 1
ATOM 731 N N . THR A 1 85 ? 4.472 -2.837 -6.993 1.00 89.25 85 THR A N 1
ATOM 732 C CA . THR A 1 85 ? 4.074 -2.107 -8.211 1.00 89.25 85 THR A CA 1
ATOM 733 C C . THR A 1 85 ? 5.235 -1.364 -8.892 1.00 89.25 85 THR A C 1
ATOM 735 O O . THR A 1 85 ? 5.475 -1.623 -10.073 1.00 89.25 85 THR A O 1
ATOM 738 N N . PRO A 1 86 ? 5.997 -0.482 -8.213 1.00 90.38 86 PRO A N 1
ATOM 739 C CA . PRO A 1 86 ? 7.109 0.230 -8.844 1.00 90.38 86 PRO A CA 1
ATOM 740 C C . PRO A 1 86 ? 8.224 -0.718 -9.297 1.00 90.38 86 PRO A C 1
ATOM 742 O O . PRO A 1 86 ? 8.824 -0.482 -10.344 1.00 90.38 86 PRO A O 1
ATOM 745 N N . VAL A 1 87 ? 8.462 -1.820 -8.577 1.00 91.69 87 VAL A N 1
ATOM 746 C CA . VAL A 1 87 ? 9.433 -2.849 -8.982 1.00 91.69 87 VAL A CA 1
ATOM 747 C C . VAL A 1 87 ? 8.962 -3.568 -10.245 1.00 91.69 87 VAL A C 1
ATOM 749 O O . VAL A 1 87 ? 9.726 -3.692 -11.197 1.00 91.69 87 VAL A O 1
ATOM 752 N N . THR A 1 88 ? 7.699 -3.994 -10.305 1.00 90.50 88 THR A N 1
ATOM 753 C CA . THR A 1 88 ? 7.128 -4.654 -11.487 1.00 90.50 88 THR A CA 1
ATOM 754 C C . THR A 1 88 ? 7.163 -3.738 -12.709 1.00 90.50 88 THR A C 1
ATOM 756 O O . THR A 1 88 ? 7.593 -4.166 -13.777 1.00 90.50 88 THR A O 1
ATOM 759 N N . VAL A 1 89 ? 6.780 -2.470 -12.553 1.00 91.25 89 VAL A N 1
ATOM 760 C CA . VAL A 1 89 ? 6.845 -1.469 -13.630 1.00 91.25 89 VAL A CA 1
ATOM 761 C C . VAL A 1 89 ? 8.289 -1.250 -14.092 1.00 91.25 89 VAL A C 1
ATOM 763 O O . VAL A 1 89 ? 8.555 -1.230 -15.290 1.00 91.25 89 VAL A O 1
ATOM 766 N N . SER A 1 90 ? 9.235 -1.164 -13.156 1.00 91.62 90 SER A N 1
ATOM 767 C CA . SER A 1 90 ? 10.667 -1.038 -13.457 1.00 91.62 90 SER A CA 1
ATOM 768 C C . SER A 1 90 ? 11.203 -2.231 -14.251 1.00 91.62 90 SER A C 1
ATOM 770 O O . SER A 1 90 ? 11.925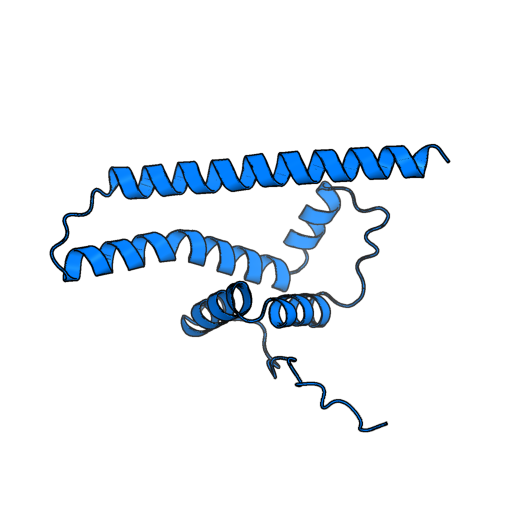 -2.056 -15.229 1.00 91.62 90 SER A O 1
ATOM 772 N N . LEU A 1 91 ? 10.809 -3.451 -13.888 1.00 92.06 91 LEU A N 1
ATOM 773 C CA . LEU A 1 91 ? 11.191 -4.652 -14.631 1.00 92.06 91 LEU A CA 1
ATOM 774 C C . LEU A 1 91 ? 10.601 -4.657 -16.048 1.00 92.06 91 LEU A C 1
ATOM 776 O O . LEU A 1 91 ? 11.301 -5.019 -16.989 1.00 92.06 91 LEU A O 1
ATOM 780 N N . ILE A 1 92 ? 9.357 -4.202 -16.228 1.00 92.44 92 ILE A N 1
ATOM 781 C CA . ILE A 1 92 ? 8.747 -4.046 -17.561 1.00 92.44 92 ILE A CA 1
ATOM 782 C C . ILE A 1 92 ? 9.521 -3.019 -18.399 1.00 92.44 92 ILE A C 1
ATOM 784 O O . ILE A 1 92 ? 9.735 -3.229 -19.588 1.00 92.44 92 ILE A O 1
ATOM 788 N N . PHE A 1 93 ? 10.000 -1.927 -17.802 1.00 91.88 93 PHE A N 1
ATOM 789 C CA . PHE A 1 93 ? 10.846 -0.979 -18.527 1.00 91.88 93 PHE A CA 1
ATOM 790 C C . PHE A 1 93 ? 12.172 -1.602 -18.982 1.00 91.88 93 PHE A C 1
ATOM 792 O O . PHE A 1 93 ? 12.608 -1.362 -20.109 1.00 91.88 93 PHE A O 1
ATOM 799 N N . GLN A 1 94 ? 12.768 -2.478 -18.172 1.00 92.69 94 GLN A N 1
ATOM 800 C CA . GLN A 1 94 ? 13.966 -3.215 -18.581 1.00 92.69 94 GLN A CA 1
ATOM 801 C C . GLN A 1 94 ? 13.695 -4.182 -19.741 1.00 92.69 94 GLN A C 1
ATOM 803 O O . GLN A 1 94 ? 14.554 -4.327 -20.609 1.00 92.69 94 GLN A O 1
ATOM 808 N N . THR A 1 95 ? 12.510 -4.807 -19.820 1.00 90.88 95 THR A N 1
ATOM 809 C CA . THR A 1 95 ? 12.186 -5.704 -20.949 1.00 90.88 95 THR A CA 1
ATOM 810 C C . THR A 1 95 ? 12.041 -4.961 -22.276 1.00 90.88 95 THR A C 1
ATOM 812 O O . THR A 1 95 ? 12.341 -5.533 -23.322 1.00 90.88 95 THR A O 1
ATOM 815 N N . VAL A 1 96 ? 11.654 -3.681 -22.250 1.00 93.88 96 VAL A N 1
ATOM 816 C CA . VAL A 1 96 ? 11.642 -2.796 -23.431 1.00 93.88 96 VAL A CA 1
ATOM 817 C C . VAL A 1 96 ? 12.965 -2.043 -23.634 1.00 93.88 96 VAL A C 1
ATOM 819 O O . VAL A 1 96 ? 13.025 -1.099 -24.420 1.00 93.88 96 VAL A O 1
ATOM 822 N N . ASN A 1 97 ? 14.041 -2.486 -22.971 1.00 92.38 97 ASN A N 1
ATOM 823 C CA . ASN A 1 97 ? 15.401 -1.954 -23.092 1.00 92.38 97 ASN A CA 1
ATOM 824 C C . ASN A 1 97 ? 15.554 -0.486 -22.638 1.00 92.38 97 ASN A C 1
ATOM 826 O O . ASN A 1 97 ? 16.466 0.221 -23.070 1.00 92.38 97 ASN A O 1
ATOM 830 N N . VAL A 1 98 ? 14.667 -0.020 -21.753 1.00 92.81 98 VAL A N 1
ATOM 831 C CA . VAL A 1 98 ? 14.798 1.284 -21.096 1.00 92.81 98 VAL A CA 1
ATOM 832 C C . VAL A 1 98 ? 15.707 1.114 -19.873 1.00 92.81 98 VAL A C 1
ATOM 834 O O . VAL A 1 98 ? 15.413 0.282 -19.009 1.00 92.81 98 VAL A O 1
ATOM 837 N N . PRO A 1 99 ? 16.813 1.874 -19.766 1.00 89.62 99 PRO A N 1
ATOM 838 C CA . PRO A 1 99 ? 17.687 1.804 -18.604 1.00 89.62 99 PRO A CA 1
ATOM 839 C C . PRO A 1 99 ? 16.945 2.319 -17.368 1.00 89.62 99 PRO A C 1
ATOM 841 O O .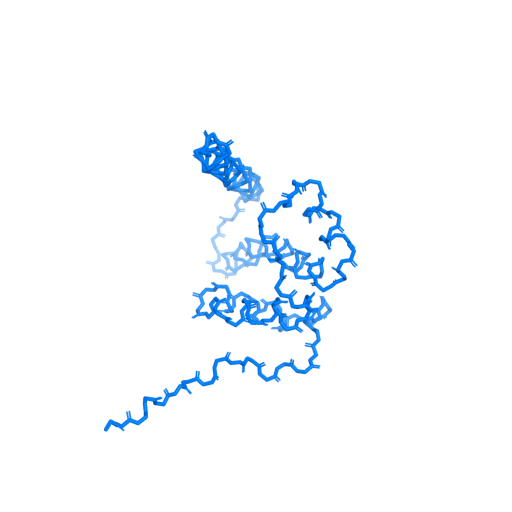 PRO A 1 99 ? 16.412 3.427 -17.366 1.00 89.62 99 PRO A O 1
ATOM 844 N N . VAL A 1 100 ? 16.919 1.508 -16.312 1.00 89.56 100 VAL A N 1
ATOM 845 C CA . VAL A 1 100 ? 16.274 1.858 -15.043 1.00 89.56 100 VAL A CA 1
ATOM 846 C C . VAL A 1 100 ? 17.333 2.145 -13.994 1.00 89.56 100 VAL A C 1
ATOM 848 O O . VAL A 1 100 ? 18.147 1.278 -13.675 1.00 89.56 100 VAL A O 1
ATOM 851 N N . ASP A 1 101 ? 17.280 3.346 -13.424 1.00 93.31 101 ASP A N 1
ATOM 852 C CA . ASP A 1 101 ? 18.048 3.688 -12.234 1.00 93.31 101 ASP A CA 1
ATOM 853 C C . ASP A 1 101 ? 17.313 3.229 -10.969 1.00 93.31 101 ASP A C 1
ATOM 855 O O . ASP A 1 101 ? 16.309 3.808 -10.549 1.00 93.31 101 ASP A O 1
ATOM 859 N N . TRP A 1 102 ? 17.839 2.184 -10.337 1.00 90.50 102 TRP A N 1
ATOM 860 C CA . TRP A 1 102 ? 17.290 1.644 -9.098 1.00 90.50 102 TRP A CA 1
ATOM 861 C C . TRP A 1 102 ? 17.404 2.615 -7.918 1.00 90.50 102 TRP A C 1
ATOM 863 O O . TRP A 1 102 ? 16.543 2.578 -7.036 1.00 90.50 102 TRP A O 1
ATOM 873 N N . PHE A 1 103 ? 18.404 3.506 -7.901 1.00 92.31 103 PHE A N 1
ATOM 874 C CA . PHE A 1 103 ? 18.492 4.541 -6.866 1.00 92.31 103 PHE A CA 1
ATOM 875 C C . PHE A 1 103 ? 17.342 5.538 -6.999 1.00 92.31 103 PHE A C 1
ATOM 877 O O . PHE A 1 103 ? 16.685 5.843 -6.003 1.00 92.31 103 PHE A O 1
ATOM 884 N N . GLY A 1 104 ? 17.038 5.976 -8.222 1.00 91.19 104 GLY A N 1
ATOM 885 C CA . GLY A 1 104 ? 15.866 6.790 -8.526 1.00 91.19 104 GLY A CA 1
ATOM 886 C C . GLY A 1 104 ? 14.545 6.113 -8.148 1.00 91.19 104 GLY A C 1
ATOM 887 O O . GLY A 1 104 ? 13.682 6.760 -7.557 1.00 91.19 104 GLY A O 1
ATOM 888 N N . VAL A 1 105 ? 14.395 4.808 -8.407 1.00 90.88 105 VAL A N 1
ATOM 889 C CA . VAL A 1 105 ? 13.192 4.045 -8.015 1.00 90.88 105 VAL A CA 1
ATOM 890 C C . VAL A 1 105 ? 13.028 4.020 -6.494 1.00 90.88 105 VAL A C 1
ATOM 892 O O . VAL A 1 105 ? 11.969 4.391 -5.987 1.00 90.88 105 VAL A O 1
ATOM 895 N N . VAL A 1 106 ? 14.072 3.642 -5.751 1.00 92.56 106 VAL A N 1
ATOM 896 C CA . VAL A 1 106 ? 14.027 3.585 -4.279 1.00 92.56 106 VAL A CA 1
ATOM 897 C C . VAL A 1 106 ? 13.815 4.978 -3.679 1.00 92.56 106 VAL A C 1
ATOM 899 O O . VAL A 1 106 ? 12.991 5.140 -2.777 1.00 92.56 106 VAL A O 1
ATOM 902 N N . GLY A 1 107 ? 14.505 5.995 -4.200 1.00 91.81 107 GLY A N 1
ATOM 903 C CA . GLY A 1 107 ? 14.342 7.384 -3.773 1.00 91.81 107 GLY A CA 1
ATOM 904 C C . GLY A 1 107 ? 12.929 7.908 -4.031 1.00 91.81 107 GLY A C 1
ATOM 905 O O . GLY A 1 107 ? 12.322 8.509 -3.144 1.00 91.81 107 GLY A O 1
ATOM 906 N N . GLY A 1 108 ? 12.368 7.612 -5.205 1.00 90.19 108 GLY A N 1
ATOM 907 C CA . GLY A 1 108 ? 10.995 7.960 -5.566 1.00 90.19 108 GLY A CA 1
ATOM 908 C C . GLY A 1 108 ? 9.957 7.266 -4.683 1.00 90.19 108 GLY A C 1
ATOM 909 O O . GLY A 1 108 ? 9.003 7.909 -4.245 1.00 90.19 108 GLY A O 1
ATOM 910 N N . MET A 1 109 ? 10.162 5.988 -4.352 1.00 90.56 109 MET A N 1
ATOM 911 C CA . MET A 1 109 ? 9.306 5.252 -3.413 1.00 90.56 109 MET A CA 1
ATOM 912 C C . MET A 1 109 ? 9.345 5.868 -2.013 1.00 90.56 109 MET A C 1
ATOM 914 O O . MET A 1 109 ? 8.292 6.141 -1.436 1.00 90.56 109 MET A O 1
ATOM 918 N N . ALA A 1 110 ? 10.541 6.125 -1.476 1.00 91.31 110 ALA A N 1
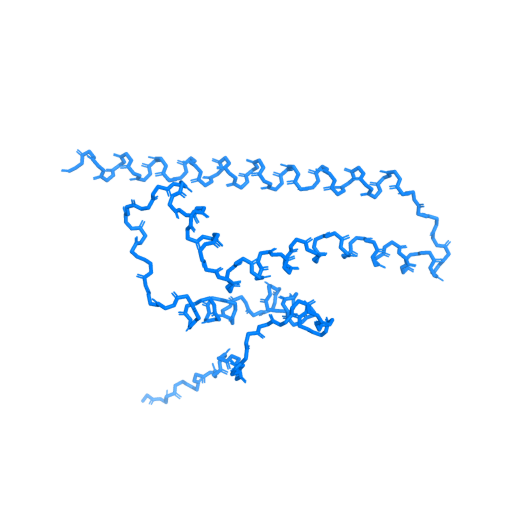ATOM 919 C CA . ALA A 1 110 ? 10.705 6.724 -0.154 1.00 91.31 110 ALA A CA 1
ATOM 920 C C . ALA A 1 110 ? 10.057 8.114 -0.080 1.00 91.31 110 ALA A C 1
ATOM 922 O O . ALA A 1 110 ? 9.301 8.396 0.852 1.00 91.31 110 ALA A O 1
ATOM 923 N N . PHE A 1 111 ? 10.295 8.955 -1.090 1.00 91.44 111 PHE A N 1
ATOM 924 C CA . PHE A 1 111 ? 9.700 10.284 -1.170 1.00 91.44 111 PHE A CA 1
ATOM 925 C C . PHE A 1 111 ? 8.175 10.224 -1.311 1.00 91.44 111 PHE A C 1
ATOM 927 O O . PHE A 1 111 ? 7.470 10.907 -0.574 1.00 91.44 111 PHE A O 1
ATOM 934 N N . GLY A 1 112 ? 7.652 9.385 -2.209 1.00 88.06 112 GLY A N 1
ATOM 935 C CA . GLY A 1 112 ? 6.214 9.254 -2.441 1.00 88.06 112 GLY A CA 1
ATOM 936 C C . GLY A 1 112 ? 5.460 8.771 -1.202 1.00 88.06 112 GLY A C 1
ATOM 937 O O . GLY A 1 112 ? 4.440 9.357 -0.837 1.00 88.06 112 GLY A O 1
ATOM 938 N N . VAL A 1 113 ? 5.989 7.757 -0.510 1.00 88.19 113 VAL A N 1
ATOM 939 C CA . VAL A 1 113 ? 5.409 7.266 0.750 1.00 88.19 113 VAL A CA 1
ATOM 940 C C . VAL A 1 113 ? 5.454 8.353 1.821 1.00 88.19 113 VAL A C 1
ATOM 942 O O . VAL A 1 113 ? 4.424 8.644 2.429 1.00 88.19 113 VAL A O 1
ATOM 945 N N . ALA A 1 114 ? 6.610 8.991 2.029 1.00 91.31 114 ALA A N 1
ATOM 946 C CA . ALA A 1 114 ? 6.749 10.051 3.024 1.00 91.31 114 ALA A CA 1
ATOM 947 C C . ALA A 1 114 ? 5.798 11.225 2.746 1.00 91.31 114 ALA A C 1
ATOM 949 O O . ALA A 1 114 ? 5.146 11.716 3.666 1.00 91.31 114 ALA A O 1
ATOM 950 N N . PHE A 1 115 ? 5.672 11.635 1.483 1.00 89.69 115 PHE A N 1
ATOM 951 C CA . PHE A 1 115 ? 4.795 12.723 1.070 1.00 89.69 115 PHE A CA 1
ATOM 952 C C . PHE A 1 115 ? 3.318 12.397 1.308 1.00 89.69 115 PHE A C 1
ATOM 954 O O . PHE A 1 115 ? 2.620 13.181 1.949 1.00 89.69 115 PHE A O 1
ATOM 961 N N . VAL A 1 116 ? 2.839 11.234 0.848 1.00 85.06 116 VAL A N 1
ATOM 962 C CA . VAL A 1 116 ? 1.431 10.831 1.016 1.00 85.06 116 VAL A CA 1
ATOM 963 C C . VAL A 1 116 ? 1.072 10.678 2.492 1.00 85.06 116 VAL A C 1
ATOM 965 O O . VAL A 1 116 ? 0.004 11.127 2.906 1.00 85.06 116 VAL A O 1
ATOM 968 N N . VAL A 1 117 ? 1.965 10.096 3.299 1.00 86.69 117 VAL A N 1
ATOM 969 C CA . VAL A 1 117 ? 1.749 9.958 4.744 1.00 86.69 117 VAL A CA 1
ATOM 970 C C . VAL A 1 117 ? 1.727 11.329 5.417 1.00 86.69 117 VAL A C 1
ATOM 972 O O . VAL A 1 117 ? 0.771 11.634 6.124 1.00 86.69 117 VAL A O 1
ATOM 975 N N . ALA A 1 118 ? 2.731 12.177 5.181 1.00 87.94 118 ALA A N 1
ATOM 976 C CA . ALA A 1 118 ? 2.813 13.490 5.815 1.00 87.94 118 ALA A CA 1
ATOM 977 C C . ALA A 1 118 ? 1.622 14.381 5.439 1.00 87.94 118 ALA A C 1
ATOM 979 O O . ALA A 1 118 ? 0.990 14.971 6.314 1.00 87.94 118 ALA A O 1
ATOM 980 N N . PHE A 1 119 ? 1.278 14.437 4.151 1.00 85.12 119 PHE A N 1
ATOM 981 C CA . PHE A 1 119 ? 0.152 15.228 3.667 1.00 85.12 119 PHE A CA 1
ATOM 982 C C . PHE A 1 119 ? -1.188 14.671 4.160 1.00 85.12 119 PHE A C 1
ATOM 984 O O . PHE A 1 119 ? -2.014 15.422 4.675 1.00 85.12 119 PHE A O 1
ATOM 991 N N . GLY A 1 120 ? -1.394 13.353 4.064 1.00 82.06 120 GLY A N 1
ATOM 992 C CA . GLY A 1 120 ? -2.624 12.699 4.509 1.00 82.06 120 GLY A CA 1
ATOM 993 C C . GLY A 1 120 ? -2.871 12.872 6.008 1.00 82.06 120 GLY A C 1
ATOM 994 O O . GLY A 1 120 ? -3.988 13.194 6.414 1.00 82.06 120 GLY A O 1
ATOM 995 N N . VAL A 1 121 ? -1.823 12.734 6.827 1.00 83.19 121 VAL A N 1
ATOM 996 C CA . VAL A 1 121 ? -1.897 12.982 8.273 1.00 83.19 121 VAL A CA 1
ATOM 997 C C . VAL A 1 121 ? -2.160 14.459 8.554 1.00 83.19 121 VAL A C 1
ATOM 999 O O . VAL A 1 121 ? -3.058 14.761 9.333 1.00 83.19 121 VAL A O 1
ATOM 1002 N N . ALA A 1 122 ? -1.443 15.384 7.911 1.00 85.38 122 ALA A N 1
ATOM 1003 C CA . ALA A 1 122 ? -1.624 16.817 8.148 1.00 85.38 122 ALA A CA 1
ATOM 1004 C C . ALA A 1 122 ? -3.055 17.280 7.834 1.00 85.38 122 ALA A C 1
ATOM 1006 O O . ALA A 1 122 ? -3.679 17.953 8.653 1.00 85.38 122 ALA A O 1
ATOM 1007 N N . VAL A 1 123 ? -3.598 16.872 6.683 1.00 81.38 123 VAL A N 1
ATOM 1008 C CA . VAL A 1 123 ? -4.976 17.193 6.288 1.00 81.38 123 VAL A CA 1
ATOM 1009 C C . VAL A 1 123 ? -5.977 16.518 7.226 1.00 81.38 123 VAL A C 1
ATOM 1011 O O . VAL A 1 123 ? -6.871 17.185 7.744 1.00 81.38 123 VAL A O 1
ATOM 1014 N N . GLY A 1 124 ? -5.817 15.220 7.500 1.00 76.31 124 GLY A N 1
ATOM 1015 C CA . GLY A 1 124 ? -6.730 14.473 8.370 1.00 76.31 124 GLY A CA 1
ATOM 1016 C C . GLY A 1 124 ? -6.792 15.031 9.794 1.00 76.31 124 GLY A C 1
ATOM 1017 O O . GLY A 1 124 ? -7.879 15.188 10.347 1.00 76.31 124 GLY A O 1
ATOM 1018 N N . VAL A 1 125 ? -5.640 15.395 10.363 1.00 79.75 125 VAL A N 1
ATOM 1019 C CA . VAL A 1 125 ? -5.555 16.015 11.692 1.00 79.75 125 VAL A CA 1
ATOM 1020 C C . VAL A 1 125 ? -6.157 17.417 11.674 1.00 79.75 125 VAL A C 1
ATOM 1022 O O . VAL A 1 125 ? -6.948 17.733 12.557 1.00 79.75 125 VAL A O 1
ATOM 1025 N N . ALA A 1 126 ? -5.848 18.246 10.673 1.00 81.00 126 ALA A N 1
ATOM 1026 C CA . ALA A 1 126 ? -6.386 19.604 10.595 1.00 81.00 126 ALA A CA 1
ATOM 1027 C C . ALA A 1 126 ? -7.921 19.614 10.529 1.00 81.00 126 ALA A C 1
ATOM 1029 O O . ALA A 1 126 ? -8.564 20.348 11.280 1.00 81.00 126 ALA A O 1
ATOM 1030 N N . PHE A 1 127 ? -8.513 18.763 9.686 1.00 73.69 127 PHE A N 1
ATOM 1031 C CA . PHE A 1 127 ? -9.968 18.638 9.596 1.00 73.69 127 PHE A CA 1
ATOM 1032 C C . PHE A 1 127 ? -10.578 18.026 10.860 1.00 73.69 127 PHE A C 1
ATOM 1034 O O . PHE A 1 127 ? -11.565 18.559 11.361 1.00 73.69 127 PHE A O 1
ATOM 1041 N N . GLY A 1 128 ? -9.987 16.958 11.406 1.00 74.56 128 GLY A N 1
ATOM 1042 C CA . GLY A 1 128 ? -10.490 16.309 12.619 1.00 74.56 128 GLY A CA 1
ATOM 1043 C C . GLY A 1 128 ? -10.484 17.239 13.834 1.00 74.56 128 GLY A C 1
ATOM 1044 O O . GLY A 1 128 ? -11.472 17.311 14.561 1.00 74.56 128 GLY A O 1
ATOM 1045 N N . VAL A 1 129 ? -9.409 18.013 14.015 1.00 77.56 129 VAL A N 1
ATOM 1046 C CA . VAL A 1 129 ? -9.303 18.998 15.102 1.00 77.56 129 VAL A CA 1
ATOM 1047 C C . VAL A 1 129 ? -10.278 20.153 14.886 1.00 77.56 129 VAL A C 1
ATOM 1049 O O . VAL A 1 129 ? -10.981 20.524 15.820 1.00 77.56 129 VAL A O 1
ATOM 1052 N N . ALA A 1 130 ? -1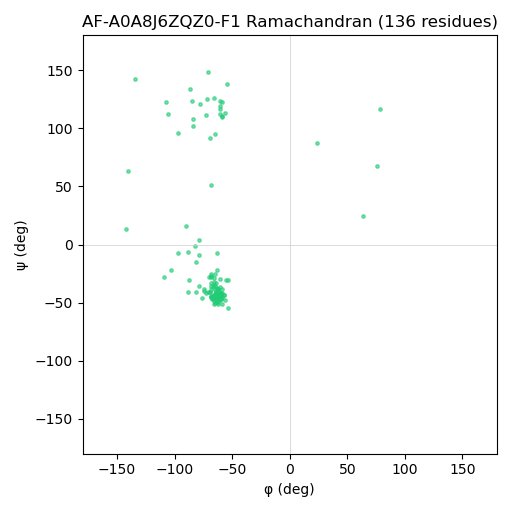0.378 20.700 13.670 1.00 77.56 130 ALA A N 1
ATOM 1053 C CA . ALA A 1 130 ? -11.298 21.803 13.392 1.00 77.56 130 ALA A CA 1
ATOM 1054 C C . ALA A 1 130 ? -12.765 21.417 13.648 1.00 77.56 130 ALA A C 1
ATOM 1056 O O . ALA A 1 130 ? -13.503 22.182 14.267 1.00 77.56 130 ALA A O 1
ATOM 1057 N N . PHE A 1 131 ? -13.177 20.221 13.220 1.00 71.31 131 PHE A N 1
ATOM 1058 C CA . PHE A 1 131 ? -14.543 19.734 13.421 1.00 71.31 131 PHE A CA 1
ATOM 1059 C C . PHE A 1 131 ? -14.814 19.346 14.881 1.00 71.31 131 PHE A C 1
ATOM 1061 O O . PHE A 1 131 ? -15.862 19.697 15.420 1.00 71.31 131 PHE A O 1
ATOM 1068 N N . GLY A 1 132 ? -13.859 18.680 15.540 1.00 71.88 132 GLY A N 1
ATOM 1069 C CA . GLY A 1 132 ? -13.972 18.303 16.951 1.00 71.88 132 GLY A CA 1
ATOM 1070 C C . GLY A 1 132 ? -14.061 19.514 17.882 1.00 71.88 132 GLY A C 1
ATOM 1071 O O . GLY A 1 132 ? -14.876 19.525 18.800 1.00 71.88 132 GLY A O 1
ATOM 1072 N N . VAL A 1 133 ? -13.292 20.574 17.605 1.00 75.06 133 VAL A N 1
ATOM 1073 C CA . VAL A 1 133 ? -13.377 21.839 18.354 1.00 75.06 133 VAL A CA 1
ATOM 1074 C C . VAL A 1 133 ? -14.691 22.567 18.063 1.00 75.06 133 VAL A C 1
ATOM 1076 O O . VAL A 1 133 ? -15.304 23.089 18.986 1.00 75.06 133 VAL A O 1
ATOM 1079 N N . ALA A 1 134 ? -15.162 22.588 16.813 1.00 73.06 134 ALA A N 1
ATOM 1080 C CA . ALA A 1 134 ? -16.414 23.263 16.468 1.00 73.06 134 ALA A CA 1
ATOM 1081 C C . ALA A 1 134 ? -17.651 22.615 17.116 1.00 73.06 134 ALA A C 1
ATOM 1083 O O . ALA A 1 134 ? -18.575 23.328 17.495 1.00 73.06 134 ALA A O 1
ATOM 1084 N N . LEU A 1 135 ? -17.668 21.285 17.247 1.00 69.44 135 LEU A N 1
ATOM 1085 C CA . LEU A 1 135 ? -18.789 20.553 17.842 1.00 69.44 135 LEU A CA 1
ATOM 1086 C C . LEU A 1 135 ? -18.690 20.411 19.365 1.00 69.44 135 LEU A C 1
ATOM 1088 O O . LEU A 1 135 ? -19.722 20.379 20.018 1.00 69.44 135 LEU A O 1
ATOM 1092 N N . GLY A 1 136 ? -17.485 20.345 19.942 1.00 62.66 136 GLY A N 1
ATOM 1093 C CA . GLY A 1 136 ? -17.305 20.209 21.394 1.00 62.66 136 GLY A CA 1
ATOM 1094 C C . GLY A 1 136 ? -17.484 21.506 22.193 1.00 62.66 136 GLY A C 1
ATOM 1095 O O . GLY A 1 136 ? -17.475 21.469 23.420 1.00 62.66 136 GLY A O 1
ATOM 1096 N N . VAL A 1 137 ? -17.600 22.652 21.514 1.00 59.59 137 VAL A N 1
ATOM 1097 C CA . VAL A 1 137 ? -17.775 23.980 22.133 1.00 59.59 137 VAL A CA 1
ATOM 1098 C C . VAL A 1 137 ? -19.256 24.416 22.178 1.00 59.59 137 VAL A C 1
ATOM 1100 O O . VAL A 1 137 ? -19.565 25.423 22.814 1.00 59.59 137 VAL A O 1
ATOM 1103 N N . VAL A 1 138 ? -20.171 23.665 21.548 1.00 50.25 138 VAL A N 1
ATOM 1104 C CA . VAL A 1 138 ? -21.636 23.888 21.572 1.00 50.25 138 VAL A CA 1
ATOM 1105 C C . VAL A 1 138 ? -22.292 22.963 22.589 1.00 50.25 138 VAL A C 1
ATOM 1107 O O . VAL A 1 138 ? -23.179 23.454 23.323 1.00 50.25 138 VAL A O 1
#

Secondary structure (DSSP, 8-state):
-PPP----------SPPPTT-HHHHHHHHHHHHH-HHHHHHHHHHHHTS---TTS--HHHHHHHHHH-HHHHHHHHHHHHHHHHHHHHHHHHHHHTT----HHHHHHHHHHHHHHHHHHHHHHHHHHHHHHHHHHHT-

Mean predicted aligned error: 10.62 Å

Solvent-accessible surface area (backbone atoms only — not comparable to full-atom values): 8305 Å² total; per-residue (Å²): 131,81,82,73,82,75,76,80,61,69,69,94,64,94,62,80,82,49,90,87,39,74,66,46,52,57,50,49,52,46,24,67,76,79,34,54,65,39,51,51,50,51,48,49,72,71,72,62,65,83,78,74,80,87,76,71,48,75,64,54,54,52,49,49,40,69,69,35,66,65,58,40,48,52,50,52,48,50,52,50,46,67,59,45,50,62,52,54,53,48,52,55,38,46,75,73,71,42,89,73,60,64,66,58,52,54,50,50,50,54,50,51,53,52,49,54,51,52,52,51,49,51,52,52,49,54,52,52,50,55,52,51,52,64,61,74,75,110

pLDDT: mean 77.61, std 12.19, range [50.25, 93.88]

Sequence (138 aa):
MIPVPRLDLAPNLKRLLSVWNPFDYLRLLYWVFFFPQALRWYVDTFEGGYISEGEMNWRERWELLLQNAIQRQLFFQGLVLILVTPVTVSLIFQTVNVPVDWFGVVGGMAFGVAFVVAFGVAVGVAFGVAFGVALGVV

Foldseek 3Di:
DPPDPDPPLADPDPDQQDPPDPVSLVVLVCCVPPNVVNVVNQCCVQLDDDDPPPDDDPVNVVVSCVVRPRNVSSVVSVVCCLVVVLVVVQVVCVVVVHDDDPVCSVVVSVVVVVVCVVVVVVVVVVVVVVVCVVVVVD

Radius of gyration: 19.33 Å; Cα contacts (8 Å, |Δi|>4): 53; chains: 1; bounding box: 60×40×46 Å

Organism: NCBI:txid1828758